Protein AF-A0A3M3UA01-F1 (afdb_monomer_lite)

Radius of gyration: 11.69 Å; chains: 1; bounding box: 35×24×24 Å

Organism: Pseudomonas syringae pv. pisi (NCBI:txid59510)

Secondary structure (DSSP, 8-state):
-GGGT--TT------SSSPP-TT-EEEEEETTEEEEEEEEE-TTS-EEEE-SSTTS--

Structure (mmCIF, N/CA/C/O backbone):
data_AF-A0A3M3UA01-F1
#
_entry.id   AF-A0A3M3UA01-F1
#
loop_
_atom_site.group_PDB
_atom_site.id
_atom_site.type_symbol
_atom_site.label_atom_id
_atom_site.label_alt_id
_atom_site.label_comp_id
_atom_site.label_asym_id
_atom_site.label_entity_id
_atom_site.label_seq_id
_atom_site.pdbx_PDB_ins_code
_atom_site.Cartn_x
_atom_site.Cartn_y
_atom_site.Cartn_z
_atom_site.occupancy
_atom_site.B_iso_or_equiv
_atom_site.auth_seq_id
_atom_site.auth_comp_id
_atom_site.auth_asym_id
_atom_site.auth_atom_id
_atom_site.pdbx_PDB_model_num
ATOM 1 N N . MET A 1 1 ? -5.550 6.555 4.529 1.00 86.31 1 MET A N 1
ATOM 2 C CA . MET A 1 1 ? -5.300 7.144 3.198 1.00 86.31 1 MET A CA 1
ATOM 3 C C . MET A 1 1 ? -6.315 8.248 2.857 1.00 86.31 1 MET A C 1
ATOM 5 O O . MET A 1 1 ? -6.514 8.541 1.687 1.00 86.31 1 MET A O 1
ATOM 9 N N . SER A 1 2 ? -6.923 8.912 3.857 1.00 84.31 2 SER A N 1
ATOM 10 C CA . SER A 1 2 ? -7.995 9.897 3.637 1.00 84.31 2 SER A CA 1
ATOM 11 C C . SER A 1 2 ? -7.612 11.073 2.734 1.00 84.31 2 SER A C 1
ATOM 13 O O . SER A 1 2 ? -8.432 11.427 1.894 1.00 84.31 2 SER A O 1
ATOM 15 N N . PRO A 1 3 ? -6.387 11.637 2.820 1.00 86.06 3 PRO A N 1
ATOM 16 C CA . PRO A 1 3 ? -5.962 12.689 1.892 1.00 86.06 3 PRO A CA 1
ATOM 17 C C . PRO A 1 3 ? -5.907 12.242 0.424 1.00 86.06 3 PRO A C 1
ATOM 19 O O . PRO A 1 3 ? -6.058 13.067 -0.466 1.00 86.06 3 PRO A O 1
ATOM 22 N N . ALA A 1 4 ? -5.772 10.938 0.164 1.00 83.81 4 ALA A N 1
ATOM 23 C CA . ALA A 1 4 ? -5.860 10.346 -1.172 1.00 83.81 4 ALA A CA 1
ATOM 24 C C . ALA A 1 4 ? -7.295 9.931 -1.561 1.00 83.81 4 ALA A C 1
ATOM 26 O O . ALA A 1 4 ? -7.478 9.167 -2.504 1.00 83.81 4 ALA A O 1
ATOM 27 N N . GLY A 1 5 ? -8.313 10.355 -0.804 1.00 87.75 5 GLY A N 1
ATOM 28 C CA . GLY A 1 5 ? -9.720 10.015 -1.047 1.00 87.75 5 GLY A CA 1
ATOM 29 C C . GLY A 1 5 ? -10.128 8.598 -0.627 1.00 87.75 5 GLY A C 1
ATOM 30 O O . GLY A 1 5 ? -11.286 8.225 -0.779 1.00 87.75 5 GLY A O 1
ATOM 31 N N . ILE A 1 6 ? -9.213 7.804 -0.059 1.00 89.81 6 ILE A N 1
ATOM 32 C CA . ILE A 1 6 ? -9.504 6.445 0.417 1.00 89.81 6 ILE A CA 1
ATOM 33 C C . ILE A 1 6 ? -9.901 6.521 1.895 1.00 89.81 6 ILE A C 1
ATOM 35 O O . ILE A 1 6 ? -9.054 6.622 2.795 1.00 89.81 6 ILE A O 1
ATOM 39 N N . LEU A 1 7 ? -11.214 6.496 2.119 1.00 90.88 7 LEU A N 1
ATOM 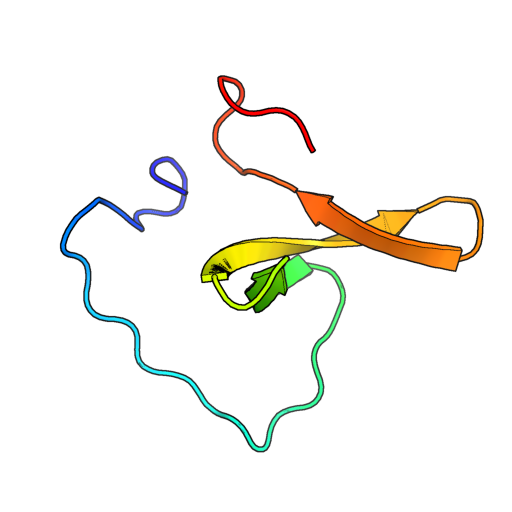40 C CA . LEU A 1 7 ? -11.871 6.625 3.419 1.00 90.88 7 LEU A CA 1
ATOM 41 C C . LEU A 1 7 ? -12.300 5.260 3.969 1.00 90.88 7 LEU A C 1
ATOM 43 O O . LEU A 1 7 ? -12.343 4.265 3.241 1.00 90.88 7 LEU A O 1
ATOM 47 N N . ASN A 1 8 ? -12.662 5.211 5.252 1.00 89.06 8 ASN A N 1
ATOM 48 C CA . ASN A 1 8 ? -13.257 4.007 5.829 1.00 89.06 8 ASN A CA 1
ATOM 49 C C . ASN A 1 8 ? -14.540 3.622 5.062 1.00 89.06 8 ASN A C 1
ATOM 51 O O . ASN A 1 8 ? -15.318 4.495 4.687 1.00 89.06 8 ASN A O 1
ATOM 55 N N . GLY A 1 9 ? -14.728 2.328 4.800 1.00 90.62 9 GLY A N 1
ATOM 56 C CA . GLY A 1 9 ? -15.843 1.799 4.006 1.00 90.62 9 GLY A CA 1
ATOM 57 C C . GLY A 1 9 ? -15.679 1.914 2.484 1.00 90.62 9 GLY A C 1
ATOM 58 O O . GLY A 1 9 ? -16.525 1.406 1.749 1.00 90.62 9 GLY A O 1
ATOM 59 N N . THR A 1 10 ? -14.598 2.527 1.987 1.00 92.56 10 THR A N 1
ATOM 60 C CA . THR A 1 10 ? -14.315 2.590 0.542 1.00 92.56 10 THR A CA 1
ATOM 61 C C . THR A 1 10 ? -14.053 1.190 -0.011 1.00 92.56 10 THR A C 1
ATOM 63 O O . THR A 1 10 ? -13.230 0.448 0.525 1.00 92.56 10 THR A O 1
ATOM 66 N N . LYS A 1 11 ? -14.711 0.837 -1.120 1.00 93.75 11 LYS A N 1
ATOM 67 C CA . LYS A 1 11 ? -14.414 -0.386 -1.878 1.00 93.75 11 LYS A CA 1
ATOM 68 C C . LYS A 1 11 ? -13.307 -0.101 -2.890 1.00 93.75 11 LYS A C 1
ATOM 70 O O . LYS A 1 11 ? -13.387 0.876 -3.627 1.00 93.75 11 LYS A O 1
ATOM 75 N N . LEU A 1 12 ? -12.293 -0.960 -2.929 1.00 92.50 12 LEU A N 1
ATOM 76 C CA . LEU A 1 12 ? -11.166 -0.846 -3.854 1.00 92.50 12 LEU A CA 1
ATOM 77 C C . LEU A 1 12 ? -11.241 -1.943 -4.915 1.00 92.50 12 LEU A C 1
ATOM 79 O O . LEU A 1 12 ? -11.540 -3.094 -4.601 1.00 92.50 12 LEU A O 1
ATOM 83 N N . VAL A 1 13 ? -10.924 -1.587 -6.158 1.00 94.38 13 VAL A N 1
ATOM 84 C CA . VAL A 1 13 ? -10.668 -2.548 -7.237 1.00 94.38 13 VAL A CA 1
ATOM 85 C C . VAL A 1 13 ? -9.158 -2.726 -7.342 1.00 94.38 13 VAL A C 1
ATOM 87 O O . VAL A 1 13 ? -8.423 -1.742 -7.385 1.00 94.38 13 VAL A O 1
ATOM 90 N N . ILE A 1 14 ? -8.697 -3.976 -7.342 1.00 93.44 14 ILE A N 1
ATOM 91 C CA . ILE A 1 14 ? -7.273 -4.317 -7.303 1.00 93.44 14 ILE A CA 1
ATOM 92 C C . ILE A 1 14 ? -6.939 -5.144 -8.538 1.00 93.44 14 ILE A C 1
ATOM 94 O O . ILE A 1 14 ? -7.493 -6.227 -8.725 1.00 93.44 14 ILE A O 1
ATOM 98 N N . ASP A 1 15 ? -5.992 -4.661 -9.334 1.00 94.75 15 ASP A N 1
ATOM 99 C CA . ASP A 1 15 ? -5.340 -5.469 -10.357 1.00 94.75 15 ASP A CA 1
ATOM 100 C C . ASP A 1 15 ? -4.171 -6.237 -9.723 1.00 94.75 15 ASP A C 1
ATOM 102 O O . ASP A 1 15 ? -3.187 -5.643 -9.282 1.00 94.75 15 ASP A O 1
ATOM 106 N N . ARG A 1 16 ? -4.300 -7.566 -9.645 1.00 91.62 16 ARG A N 1
ATOM 107 C CA . ARG A 1 16 ? -3.291 -8.453 -9.041 1.00 91.62 16 ARG A CA 1
ATOM 108 C C . ARG A 1 16 ? -2.181 -8.863 -10.008 1.00 91.62 16 ARG A C 1
ATOM 110 O O . ARG A 1 16 ? -1.184 -9.416 -9.555 1.00 91.62 16 ARG A O 1
ATOM 117 N N . ALA A 1 17 ? -2.352 -8.636 -11.310 1.00 95.25 17 ALA A N 1
ATOM 118 C CA . ALA A 1 17 ? -1.373 -9.031 -12.320 1.00 95.25 17 ALA A CA 1
ATOM 119 C C . ALA A 1 17 ? -0.266 -7.981 -12.500 1.00 95.25 17 ALA A C 1
A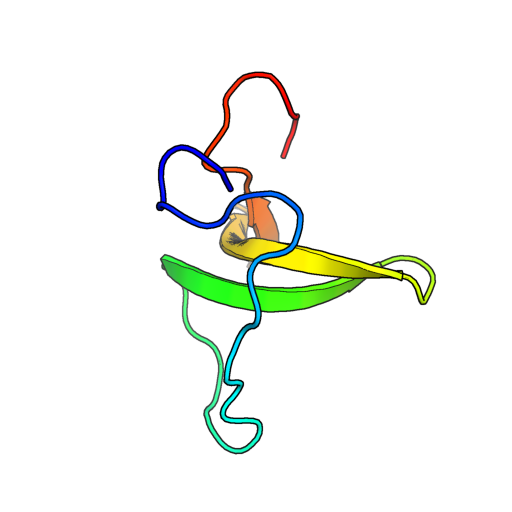TOM 121 O O . ALA A 1 17 ? 0.803 -8.280 -13.032 1.00 95.25 17 ALA A O 1
ATOM 122 N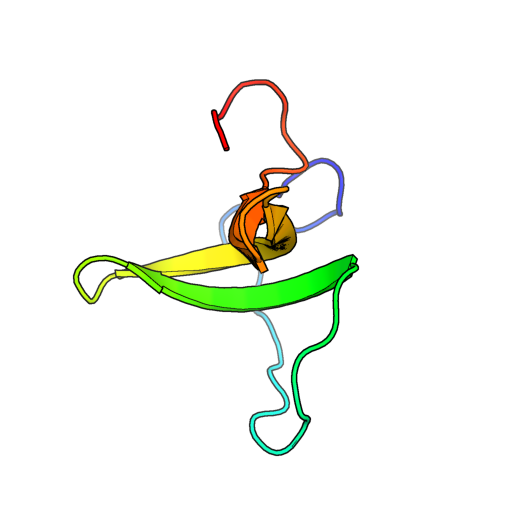 N . ARG A 1 18 ? -0.504 -6.745 -12.054 1.00 94.06 18 ARG A N 1
ATOM 123 C CA . ARG A 1 18 ? 0.433 -5.638 -12.222 1.00 94.06 18 ARG A CA 1
ATOM 124 C C . ARG A 1 18 ? 1.569 -5.689 -11.199 1.00 94.06 18 ARG A C 1
ATOM 126 O O . ARG A 1 18 ? 1.341 -5.700 -9.991 1.00 94.06 18 ARG A O 1
ATOM 133 N N . THR A 1 19 ? 2.811 -5.625 -11.681 1.00 94.00 19 THR A N 1
ATOM 134 C CA . THR A 1 19 ? 3.983 -5.420 -10.821 1.00 94.00 19 THR A CA 1
ATOM 135 C C . THR A 1 19 ? 3.909 -4.049 -10.151 1.00 94.00 19 THR A C 1
ATOM 137 O O . THR A 1 19 ? 3.717 -3.029 -10.816 1.00 94.00 19 THR A O 1
ATOM 140 N N . HIS A 1 20 ? 4.074 -4.023 -8.831 1.00 92.81 20 HIS A N 1
ATOM 141 C CA . HIS A 1 20 ? 4.055 -2.793 -8.049 1.00 92.81 20 HIS A CA 1
ATOM 142 C C . HIS A 1 20 ? 5.276 -1.910 -8.344 1.00 92.81 20 HIS A C 1
ATOM 144 O O . HIS A 1 20 ? 6.380 -2.398 -8.587 1.00 92.81 20 HIS A O 1
ATOM 150 N N . GLN A 1 21 ? 5.080 -0.596 -8.280 1.00 94.88 21 GLN A N 1
ATOM 151 C CA . GLN A 1 21 ? 6.128 0.409 -8.454 1.00 94.88 21 GLN A CA 1
ATOM 152 C C . GLN A 1 21 ? 6.090 1.428 -7.310 1.00 94.88 21 GLN A C 1
ATOM 154 O O . GLN A 1 21 ? 5.047 1.642 -6.686 1.00 94.88 21 GLN A O 1
ATOM 159 N N . VAL A 1 22 ? 7.227 2.079 -7.050 1.00 94.88 22 VAL A N 1
ATOM 160 C CA . VAL A 1 22 ? 7.298 3.215 -6.117 1.00 94.88 22 VAL A CA 1
ATOM 161 C C . VAL A 1 22 ? 6.258 4.272 -6.510 1.00 94.88 22 VAL A C 1
ATOM 163 O O . VAL A 1 22 ? 6.044 4.546 -7.690 1.00 94.88 22 VAL A O 1
ATOM 166 N N . GLY A 1 23 ? 5.564 4.823 -5.516 1.00 93.25 23 GLY A N 1
ATOM 167 C CA . GLY A 1 23 ? 4.479 5.790 -5.681 1.00 93.25 23 GLY A CA 1
ATOM 168 C C . GLY A 1 23 ? 3.099 5.173 -5.938 1.00 93.25 23 GLY A C 1
ATOM 169 O O . GLY A 1 23 ? 2.087 5.876 -5.852 1.00 93.25 23 GLY A O 1
ATOM 170 N N . ASN A 1 24 ? 2.999 3.868 -6.213 1.00 94.81 24 ASN A N 1
ATOM 171 C CA . ASN A 1 24 ? 1.697 3.207 -6.331 1.00 94.81 24 ASN A CA 1
ATOM 172 C C . ASN A 1 24 ? 0.976 3.173 -4.975 1.00 94.81 24 ASN A C 1
ATOM 174 O O . ASN A 1 24 ? 1.603 3.015 -3.927 1.00 94.81 24 ASN A O 1
ATOM 178 N N . VAL A 1 25 ? -0.355 3.282 -4.999 1.00 93.62 25 VAL A N 1
ATOM 179 C CA . VAL A 1 25 ? -1.174 2.820 -3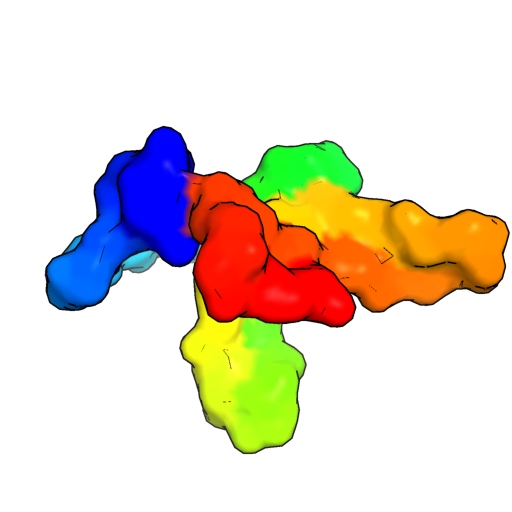.871 1.00 93.62 25 VAL A CA 1
ATOM 180 C C . VAL A 1 25 ? -1.304 1.313 -4.006 1.00 93.62 25 VAL A C 1
ATOM 182 O O . VAL A 1 25 ? -1.776 0.826 -5.032 1.00 93.62 25 VAL A O 1
ATOM 185 N N . VAL A 1 26 ? -0.877 0.585 -2.983 1.00 95.12 26 VAL A N 1
ATOM 186 C CA . VAL A 1 26 ? -0.868 -0.877 -2.979 1.00 95.12 26 VAL A CA 1
ATOM 187 C C . VAL A 1 26 ? -1.725 -1.419 -1.846 1.00 95.12 26 VAL A C 1
ATOM 189 O O . VAL A 1 26 ? -1.926 -0.759 -0.822 1.00 95.12 26 VAL A O 1
ATOM 192 N N . VAL A 1 27 ? -2.198 -2.650 -2.033 1.00 94.94 27 VAL A N 1
ATOM 193 C CA . VAL A 1 27 ? -2.677 -3.490 -0.937 1.00 94.94 27 VAL A CA 1
ATOM 194 C C . VAL A 1 27 ? -1.547 -4.429 -0.551 1.00 94.94 27 VAL A C 1
ATOM 196 O O . VAL A 1 27 ? -1.053 -5.181 -1.388 1.00 94.94 27 VAL A O 1
ATOM 199 N N . ALA A 1 28 ? -1.139 -4.363 0.709 1.00 93.75 28 ALA A N 1
ATOM 200 C CA . ALA A 1 28 ? -0.127 -5.234 1.289 1.00 93.75 28 ALA A CA 1
ATOM 201 C C . ALA A 1 28 ? -0.715 -5.977 2.490 1.00 93.75 28 ALA A C 1
ATOM 203 O O . ALA A 1 28 ? -1.713 -5.541 3.062 1.00 93.75 28 ALA A O 1
ATOM 204 N N . TYR A 1 29 ? -0.088 -7.082 2.879 1.00 93.19 29 TYR A N 1
ATOM 205 C CA . TYR A 1 29 ? -0.422 -7.801 4.103 1.00 93.19 29 TYR A CA 1
ATOM 206 C C . TYR A 1 29 ? 0.701 -7.592 5.115 1.00 93.19 29 TYR A C 1
ATOM 208 O O . TYR A 1 29 ? 1.852 -7.909 4.825 1.00 93.19 29 TYR A O 1
ATOM 216 N N . ILE A 1 30 ? 0.359 -7.054 6.283 1.00 91.69 30 ILE A N 1
ATOM 217 C CA . ILE A 1 30 ? 1.246 -6.961 7.448 1.00 91.69 30 ILE A CA 1
ATOM 218 C C . ILE A 1 30 ? 0.578 -7.782 8.544 1.00 91.69 30 ILE A C 1
ATOM 220 O O . ILE A 1 30 ? -0.588 -7.540 8.845 1.00 91.69 30 ILE A O 1
ATOM 224 N N . ASP A 1 31 ? 1.270 -8.789 9.074 1.00 94.31 31 ASP A N 1
ATOM 225 C CA . ASP A 1 31 ? 0.729 -9.712 10.084 1.00 94.31 31 ASP A CA 1
ATOM 226 C C . ASP A 1 31 ? -0.642 -10.299 9.693 1.00 94.31 31 ASP A C 1
ATOM 228 O O . ASP A 1 31 ? -1.587 -10.343 10.479 1.00 94.31 31 ASP A O 1
ATOM 232 N N . ASN A 1 32 ? -0.769 -10.711 8.426 1.00 93.31 32 ASN A N 1
ATOM 233 C CA . ASN A 1 32 ? -2.003 -11.200 7.795 1.00 93.31 32 ASN A CA 1
ATOM 234 C C . ASN A 1 32 ? -3.181 -10.207 7.764 1.00 93.31 32 ASN A C 1
ATOM 236 O O . ASN A 1 32 ? -4.272 -10.572 7.319 1.00 93.31 32 ASN A O 1
ATOM 240 N N . GLN A 1 33 ? -2.979 -8.946 8.145 1.00 93.88 33 GLN A N 1
ATOM 241 C CA . GLN A 1 33 ? -3.981 -7.895 8.010 1.00 93.88 33 GLN A CA 1
ATOM 242 C C . GLN A 1 33 ? -3.757 -7.099 6.716 1.00 93.88 33 GLN A C 1
ATOM 244 O O . GLN A 1 33 ? -2.646 -6.615 6.473 1.00 93.88 33 GLN A O 1
ATOM 249 N N . PRO A 1 34 ? -4.788 -6.944 5.863 1.00 92.50 34 PRO A N 1
ATOM 250 C CA . PRO A 1 34 ? -4.666 -6.146 4.656 1.00 92.50 34 PRO A CA 1
ATOM 251 C C . PRO A 1 34 ? -4.595 -4.659 5.013 1.00 92.50 34 PRO A C 1
ATOM 253 O O . PRO A 1 34 ? -5.452 -4.123 5.717 1.00 92.50 34 PRO A O 1
ATOM 256 N N . VAL A 1 35 ? -3.598 -3.972 4.468 1.00 92.38 35 VAL A N 1
ATOM 257 C CA . VAL A 1 35 ? -3.417 -2.526 4.606 1.00 92.38 35 VAL A CA 1
ATOM 258 C C . VAL A 1 35 ? -3.339 -1.865 3.238 1.00 92.38 35 VAL A C 1
ATOM 260 O O . VAL A 1 35 ? -2.852 -2.446 2.270 1.00 92.38 35 VAL A O 1
ATOM 263 N N . VAL A 1 36 ? -3.803 -0.618 3.170 1.00 93.56 36 VAL A N 1
ATOM 264 C CA . VAL A 1 36 ? -3.739 0.216 1.965 1.00 93.56 36 VAL A CA 1
ATOM 265 C C . VAL A 1 36 ? -2.783 1.364 2.232 1.00 93.56 36 VAL A C 1
ATOM 267 O O . VAL A 1 36 ? -3.032 2.187 3.122 1.00 93.56 36 VAL A O 1
ATOM 270 N N . LYS A 1 37 ? -1.678 1.400 1.492 1.00 94.50 37 LYS A N 1
ATOM 271 C CA . LYS A 1 37 ? -0.572 2.335 1.718 1.00 94.50 37 LYS A CA 1
ATOM 272 C C . LYS A 1 37 ? 0.060 2.758 0.400 1.00 94.50 37 LYS A C 1
ATOM 274 O O . LYS A 1 37 ? -0.144 2.122 -0.634 1.00 94.50 37 LYS A O 1
ATOM 279 N N . ARG A 1 38 ? 0.822 3.845 0.447 1.00 94.44 38 ARG A N 1
ATOM 280 C CA . ARG A 1 38 ? 1.699 4.250 -0.646 1.00 94.44 38 ARG A CA 1
ATOM 281 C C . ARG A 1 38 ? 2.973 3.409 -0.570 1.00 94.44 38 ARG A C 1
ATOM 283 O O . ARG A 1 38 ? 3.555 3.285 0.504 1.00 94.44 38 ARG A O 1
ATOM 290 N N . LEU A 1 39 ? 3.377 2.804 -1.683 1.00 95.06 39 LEU A N 1
ATOM 291 C CA . LEU A 1 39 ? 4.622 2.047 -1.747 1.00 95.06 39 LEU A CA 1
ATOM 292 C C . LEU A 1 39 ? 5.798 2.985 -2.002 1.00 95.06 39 LEU A C 1
ATOM 294 O O . L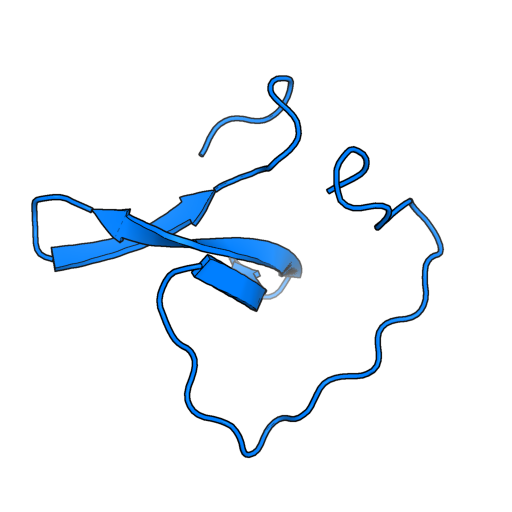EU A 1 39 ? 5.768 3.776 -2.943 1.00 95.06 39 LEU A O 1
ATOM 298 N N . ASP A 1 40 ? 6.847 2.847 -1.207 1.00 94.50 40 ASP A N 1
ATOM 299 C CA . ASP A 1 40 ? 8.076 3.620 -1.322 1.00 94.50 40 ASP A CA 1
ATOM 300 C C . ASP A 1 40 ? 9.303 2.732 -1.062 1.00 94.50 40 ASP A C 1
ATOM 302 O O . ASP A 1 40 ? 9.172 1.568 -0.673 1.00 94.50 40 ASP A O 1
ATOM 306 N N . ARG A 1 41 ? 10.507 3.258 -1.285 1.00 93.75 41 ARG A N 1
ATOM 307 C CA . ARG A 1 41 ? 11.772 2.580 -0.986 1.00 93.75 41 ARG A CA 1
ATOM 308 C C . ARG A 1 41 ? 12.483 3.262 0.175 1.00 93.75 41 ARG A C 1
ATOM 310 O O . ARG A 1 41 ? 12.598 4.479 0.235 1.00 93.75 41 ARG A O 1
ATOM 317 N N . GLN A 1 42 ? 13.011 2.453 1.081 1.00 93.56 42 GLN A N 1
ATOM 318 C CA . GLN A 1 42 ? 13.967 2.903 2.083 1.00 93.56 42 GLN A CA 1
ATOM 319 C C . GLN A 1 42 ? 15.351 3.106 1.450 1.00 93.56 42 GLN A C 1
ATOM 321 O O . GLN A 1 42 ? 15.685 2.491 0.436 1.00 93.56 42 GLN A O 1
ATOM 326 N N . LEU A 1 43 ? 16.198 3.909 2.103 1.00 89.62 43 LEU A N 1
ATOM 327 C CA . LEU A 1 43 ? 17.582 4.156 1.670 1.00 89.62 43 LEU A CA 1
ATOM 328 C C . LEU A 1 43 ? 18.441 2.880 1.616 1.00 89.62 43 LEU A C 1
ATOM 330 O O . LEU A 1 43 ? 19.366 2.795 0.819 1.00 89.62 43 LEU A O 1
ATOM 334 N N . ASN A 1 44 ? 18.120 1.873 2.432 1.00 93.19 44 ASN A N 1
ATOM 335 C CA . ASN A 1 44 ? 18.782 0.562 2.433 1.00 93.19 44 ASN A CA 1
ATOM 336 C C . ASN A 1 44 ? 18.259 -0.386 1.330 1.00 93.19 44 ASN A C 1
ATOM 338 O O . ASN A 1 44 ? 18.613 -1.562 1.314 1.00 93.19 44 ASN A O 1
ATOM 342 N N . GLY A 1 45 ? 17.375 0.091 0.448 1.00 90.38 45 GLY A N 1
ATOM 343 C CA . GLY A 1 45 ? 16.745 -0.714 -0.595 1.00 90.38 45 GLY A CA 1
ATOM 344 C C . GLY A 1 45 ? 15.544 -1.538 -0.125 1.00 90.38 45 GLY A C 1
ATOM 345 O O . GLY A 1 45 ? 14.932 -2.213 -0.947 1.00 90.38 45 GLY A O 1
ATOM 346 N N . GLY A 1 46 ? 15.150 -1.480 1.147 1.00 93.31 46 GLY A N 1
ATOM 347 C CA . GLY A 1 46 ? 13.921 -2.098 1.646 1.00 93.31 46 GLY A CA 1
ATOM 348 C C . GLY A 1 46 ? 12.658 -1.437 1.088 1.00 93.31 46 GLY A C 1
ATOM 349 O O . GLY A 1 46 ? 12.690 -0.312 0.586 1.00 93.31 46 GLY A O 1
ATOM 350 N N . TRP A 1 47 ? 11.524 -2.130 1.171 1.00 93.62 47 TRP A N 1
ATOM 351 C CA . TRP A 1 47 ? 10.220 -1.521 0.901 1.00 93.62 47 TRP A CA 1
ATOM 352 C C . TRP A 1 47 ? 9.722 -0.761 2.131 1.00 93.62 47 TRP A C 1
ATOM 354 O O . TRP A 1 47 ? 9.891 -1.214 3.259 1.00 93.62 47 TRP A O 1
ATOM 364 N N . MET A 1 48 ? 9.076 0.378 1.901 1.00 94.12 48 MET A N 1
ATOM 365 C CA . MET A 1 48 ? 8.393 1.172 2.918 1.00 94.12 48 MET A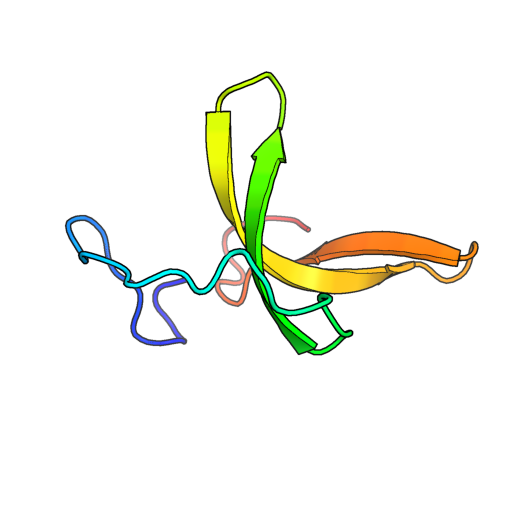 CA 1
ATOM 366 C C . MET A 1 48 ? 6.938 1.376 2.506 1.00 94.12 48 MET A C 1
ATOM 368 O O . MET A 1 48 ? 6.638 1.581 1.331 1.00 94.12 48 MET A O 1
ATOM 372 N N . LEU A 1 49 ? 6.031 1.331 3.478 1.00 93.44 49 LEU A N 1
ATOM 373 C CA . LEU A 1 49 ? 4.605 1.551 3.264 1.00 93.44 49 LEU A CA 1
ATOM 374 C C . LEU A 1 49 ? 4.179 2.846 3.958 1.00 93.44 49 LEU A C 1
ATOM 376 O O . LEU A 1 49 ? 3.790 2.846 5.124 1.00 93.44 49 LEU A O 1
ATOM 380 N N . SER A 1 50 ? 4.240 3.961 3.235 1.00 90.69 50 SER A N 1
ATOM 381 C CA . SER A 1 50 ? 3.950 5.279 3.791 1.00 90.69 50 SER A CA 1
ATOM 382 C C . SER A 1 50 ? 2.448 5.582 3.822 1.00 90.69 50 SER A C 1
ATOM 384 O O . SER A 1 50 ? 1.636 5.087 3.029 1.00 90.69 50 SER A O 1
ATOM 386 N N . SER A 1 51 ? 2.055 6.377 4.817 1.00 85.25 51 SER A N 1
ATOM 387 C CA . SER A 1 51 ? 0.693 6.877 4.967 1.00 85.25 51 SER A CA 1
ATOM 388 C C . SER A 1 51 ? 0.601 8.296 4.429 1.00 85.25 51 SER A C 1
ATOM 390 O O . SER A 1 51 ? 1.269 9.185 4.942 1.00 85.25 51 SER A O 1
ATOM 392 N N . ASP A 1 52 ? -0.335 8.546 3.515 1.00 80.44 52 ASP A N 1
ATOM 393 C CA . ASP A 1 52 ? -0.637 9.917 3.077 1.00 80.44 52 ASP A CA 1
ATOM 394 C C . ASP A 1 52 ? -1.302 10.752 4.198 1.00 80.44 52 ASP A C 1
ATOM 396 O O . ASP A 1 52 ? -1.496 11.954 4.054 1.00 80.44 52 ASP A O 1
ATOM 400 N N . ASN A 1 53 ? -1.687 10.130 5.323 1.00 78.06 53 ASN A N 1
ATOM 401 C CA . ASN A 1 53 ? -2.206 10.825 6.504 1.00 78.06 53 ASN A CA 1
ATOM 402 C C . ASN A 1 53 ? -1.101 10.977 7.571 1.00 78.06 53 ASN A C 1
ATOM 404 O O . ASN A 1 53 ? -0.694 9.946 8.120 1.00 78.06 53 ASN A O 1
ATOM 408 N N . PRO A 1 54 ? -0.705 12.217 7.936 1.00 75.44 54 PRO A N 1
ATOM 409 C CA . PRO A 1 54 ? 0.405 12.498 8.856 1.00 75.44 54 PRO A CA 1
ATOM 410 C C . PRO A 1 54 ? 0.160 12.039 10.300 1.00 75.44 54 PRO A C 1
ATOM 412 O O . PRO A 1 54 ? 1.092 11.976 11.094 1.00 75.44 54 PRO A O 1
ATOM 415 N N . LYS A 1 55 ? -1.081 11.682 10.660 1.00 77.81 55 LYS A N 1
ATOM 416 C CA . LYS A 1 55 ? -1.401 11.106 11.978 1.00 77.81 55 LYS A CA 1
ATOM 417 C C . LYS A 1 55 ? -0.894 9.671 12.155 1.00 77.81 55 LYS A C 1
ATOM 419 O O . LYS A 1 55 ? -0.919 9.159 13.268 1.00 77.81 55 LYS A O 1
ATOM 424 N N . TYR A 1 56 ? -0.472 9.013 11.078 1.00 74.81 56 TYR A N 1
ATOM 425 C CA . TYR A 1 56 ? -0.006 7.631 11.097 1.00 74.81 56 TYR A CA 1
ATOM 426 C C . TYR A 1 56 ? 1.453 7.583 10.657 1.00 74.81 56 TYR A C 1
ATOM 428 O O . TYR A 1 56 ? 1.786 8.116 9.600 1.00 74.81 56 TYR A O 1
ATOM 436 N N . ARG A 1 57 ? 2.305 6.933 11.457 1.00 69.25 57 ARG A N 1
ATOM 437 C CA . ARG A 1 57 ? 3.717 6.734 11.105 1.00 69.25 57 ARG A CA 1
ATOM 438 C C . ARG A 1 57 ? 3.864 5.763 9.925 1.00 69.25 57 ARG A C 1
ATOM 440 O O . ARG A 1 57 ? 3.004 4.899 9.720 1.00 69.25 57 ARG A O 1
ATOM 447 N N . SER A 1 58 ? 4.936 5.980 9.166 1.00 63.16 58 SER A N 1
ATOM 448 C CA . SER A 1 58 ? 5.461 5.110 8.105 1.00 63.16 58 SER A CA 1
ATOM 449 C C . SER A 1 58 ? 6.321 3.997 8.685 1.00 63.16 58 SER A C 1
ATOM 451 O O . SER A 1 58 ? 6.955 4.257 9.734 1.00 63.16 58 SER A O 1
#

pLDDT: mean 90.11, std 6.79, range [63.16, 95.25]

Foldseek 3Di:
DVVVVDDPPDDDDDDPVDDDDQQDFDWDADVNDTDTFGWHADPVRDIDGHDPDPVDHD

InterPro domains:
  IPR015927 Peptidase S24/S26A/S26B/S26C [PF00717] (1-57)
  IPR036286 LexA/Signal peptidase-like superfamily [SSF51306] (1-57)
  IPR039418 LexA-like [cd06529] (1-56)

Sequence (58 aa):
MSPAGILNGTKLVIDRARTHQVGNVVVAYIDNQPVVKRLDRQLNGGWMLSSDNPKYRS